Protein AF-A0A0R1ZKC4-F1 (afdb_monomer)

Foldseek 3Di:
DDDPPPDDPVNVVVVVVVVVVVVVVVLVVCQQFDFPVVLCVVQVDDPCQAQNDPDPVDTGHHPCRVCVVVCDPPAWPDDPDPPDTIGGSNVVVNVVCVVCVVDDD

Sequence (105 aa):
MLLNLELTDAQIHQIALAVKADMHESNAVNAKFTTLAELMRATG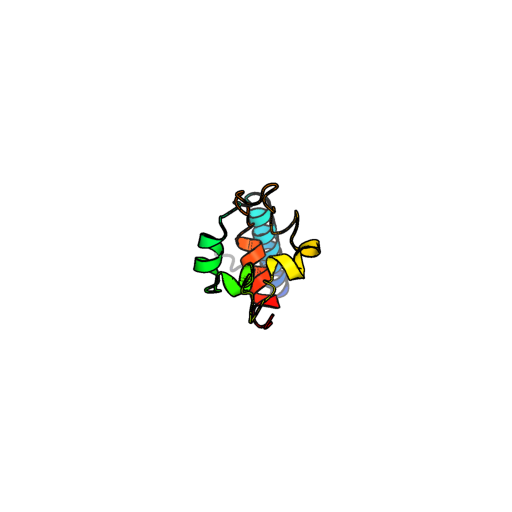KSREWFVGRADPWHPREGILNHYRNELEGTLVNYPSTPRGRYGINLSRMIDWVAEHGMEDY

Structure (mmCIF, N/CA/C/O backbone):
data_AF-A0A0R1ZKC4-F1
#
_entry.id   AF-A0A0R1ZKC4-F1
#
loop_
_atom_site.group_PDB
_atom_site.id
_atom_site.type_symbol
_atom_site.label_atom_id
_atom_site.label_alt_id
_atom_site.label_comp_id
_atom_site.label_asym_id
_atom_site.label_entity_id
_atom_site.label_seq_id
_atom_site.pdbx_PDB_ins_code
_atom_site.Cartn_x
_atom_site.Cartn_y
_atom_site.Cartn_z
_atom_site.occupancy
_atom_site.B_iso_or_equiv
_atom_site.auth_seq_id
_atom_site.auth_comp_id
_atom_site.auth_asym_id
_atom_site.auth_atom_id
_atom_site.pdbx_PDB_model_num
ATOM 1 N N . MET A 1 1 ? -21.438 -10.835 50.219 1.00 39.69 1 MET A N 1
ATOM 2 C CA . MET A 1 1 ? -22.415 -11.050 49.134 1.00 39.69 1 MET A CA 1
ATOM 3 C C . MET A 1 1 ? -21.675 -10.777 47.833 1.00 39.69 1 MET A C 1
ATOM 5 O O . MET A 1 1 ? -21.318 -9.632 47.599 1.00 39.69 1 MET A O 1
ATOM 9 N N . LEU A 1 2 ? -21.294 -11.816 47.088 1.00 44.50 2 LEU A N 1
ATOM 10 C CA . LEU A 1 2 ? -20.609 -11.664 45.800 1.00 44.50 2 LEU A CA 1
ATOM 11 C C . LEU A 1 2 ? -21.696 -11.541 44.727 1.00 44.50 2 LEU A C 1
ATOM 13 O O . LEU A 1 2 ? -22.479 -12.471 44.554 1.00 44.50 2 LEU A O 1
ATOM 17 N N . LEU A 1 3 ? -21.797 -10.378 44.077 1.00 46.12 3 LEU A N 1
ATOM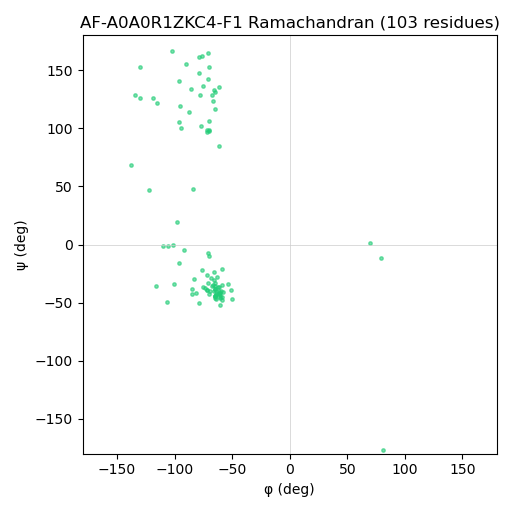 18 C CA . LEU A 1 3 ? -22.614 -10.237 42.875 1.00 46.12 3 LEU A CA 1
ATOM 19 C C . LEU A 1 3 ? -21.919 -11.008 41.749 1.00 46.12 3 LEU A C 1
ATOM 21 O O . LEU A 1 3 ? -20.912 -10.546 41.217 1.00 46.12 3 LEU A O 1
ATOM 25 N N . ASN A 1 4 ? -22.466 -12.164 41.382 1.00 53.72 4 ASN A N 1
ATOM 26 C CA . ASN A 1 4 ? -22.174 -12.768 40.089 1.00 53.72 4 ASN A CA 1
ATOM 27 C C . ASN A 1 4 ? -22.888 -11.923 39.028 1.00 53.72 4 ASN A C 1
ATOM 29 O O . ASN A 1 4 ? -24.098 -12.045 38.848 1.00 53.72 4 ASN A O 1
ATOM 33 N N . LEU A 1 5 ? -22.157 -11.016 38.375 1.00 59.72 5 LEU A N 1
ATOM 34 C CA . LEU A 1 5 ? -22.631 -10.395 37.142 1.00 59.72 5 LEU A CA 1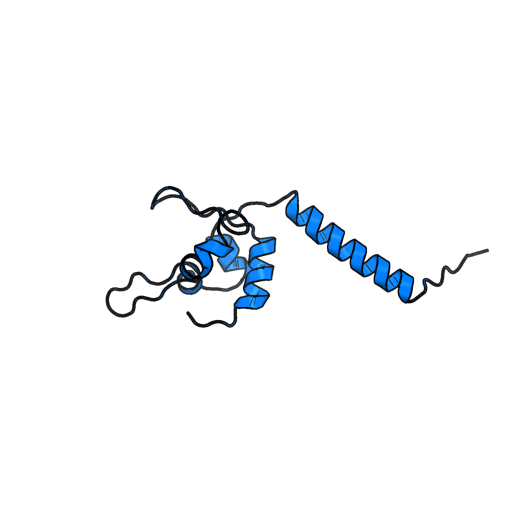
ATOM 35 C C . LEU A 1 5 ? -22.608 -11.459 36.042 1.00 59.72 5 LEU A C 1
ATOM 37 O O . LEU A 1 5 ? -21.564 -11.714 35.446 1.00 59.72 5 LEU A O 1
ATOM 41 N N . GLU A 1 6 ? -23.753 -12.074 35.770 1.00 70.19 6 GLU A N 1
ATOM 42 C CA . GLU A 1 6 ? -23.946 -12.788 34.511 1.00 70.19 6 GLU A CA 1
ATOM 43 C C . GLU A 1 6 ? -24.206 -11.747 33.420 1.00 70.19 6 GLU A C 1
ATOM 45 O O . GLU A 1 6 ? -25.276 -11.143 33.338 1.00 70.19 6 GLU A O 1
ATOM 50 N N . LEU A 1 7 ? -23.172 -11.472 32.624 1.00 74.00 7 LEU A N 1
ATOM 51 C CA . LEU A 1 7 ? -23.310 -10.676 31.412 1.00 74.00 7 LEU A CA 1
ATOM 52 C C . LEU A 1 7 ? -24.138 -11.473 30.408 1.00 74.00 7 LEU A C 1
ATOM 54 O O . LEU A 1 7 ? -23.837 -12.628 30.117 1.00 74.00 7 LEU A O 1
ATOM 58 N N . THR A 1 8 ? -25.174 -10.844 29.868 1.00 81.06 8 THR A N 1
ATOM 59 C CA . THR A 1 8 ? -25.982 -11.450 28.805 1.00 81.06 8 THR A CA 1
ATOM 60 C C . THR A 1 8 ? -25.181 -11.527 27.501 1.00 81.06 8 THR A C 1
ATOM 62 O O . THR A 1 8 ? -24.331 -10.672 27.242 1.00 81.06 8 THR A O 1
ATOM 65 N N . ASP A 1 9 ? -25.485 -12.494 26.632 1.00 76.81 9 ASP A N 1
ATOM 66 C CA . ASP A 1 9 ? -24.808 -12.649 25.331 1.00 76.81 9 ASP A CA 1
ATOM 67 C C . ASP A 1 9 ? -24.834 -11.364 24.485 1.00 76.81 9 ASP A C 1
ATOM 69 O O . ASP A 1 9 ? -23.865 -11.032 23.802 1.00 76.81 9 ASP A O 1
ATOM 73 N N . ALA A 1 10 ? -25.914 -10.582 24.580 1.00 76.12 10 ALA A N 1
ATOM 74 C CA . ALA A 1 10 ? -26.030 -9.291 23.908 1.00 76.12 10 ALA A CA 1
ATOM 75 C C . ALA A 1 10 ? -25.010 -8.259 24.427 1.00 76.12 10 ALA A C 1
ATOM 77 O O . ALA A 1 10 ? -24.444 -7.497 23.640 1.00 76.12 10 ALA A O 1
ATOM 78 N N . GLN A 1 11 ? -24.737 -8.246 25.736 1.00 79.12 11 GLN A N 1
ATOM 79 C CA . GLN A 1 11 ? -23.722 -7.376 26.338 1.00 79.12 11 GLN A CA 1
ATOM 80 C C . GLN A 1 11 ? -22.309 -7.836 25.975 1.00 79.12 11 GLN A C 1
ATOM 82 O O . GLN A 1 11 ? -21.464 -7.000 25.663 1.00 79.12 11 GLN A O 1
ATOM 87 N N . ILE A 1 12 ? -22.064 -9.150 25.939 1.00 78.31 12 ILE A N 1
ATOM 88 C CA . ILE A 1 12 ? -20.786 -9.715 25.478 1.00 78.31 12 ILE A CA 1
ATOM 89 C C . ILE A 1 12 ? -20.526 -9.313 24.019 1.00 78.31 12 ILE A C 1
ATOM 91 O O . ILE A 1 12 ? -19.426 -8.873 23.684 1.00 78.31 12 ILE A O 1
ATOM 95 N N . HIS A 1 13 ? -21.544 -9.387 23.160 1.00 73.19 13 HIS A N 1
ATOM 96 C CA . HIS A 1 13 ? -21.429 -8.994 21.757 1.00 73.19 13 HIS A CA 1
ATOM 97 C C . HIS A 1 13 ? -21.146 -7.493 21.585 1.00 73.19 13 HIS A C 1
ATOM 99 O O . HIS A 1 13 ? -20.261 -7.113 20.819 1.00 73.19 13 HIS A O 1
ATOM 105 N N . GLN A 1 14 ? -21.842 -6.635 22.335 1.00 73.50 14 GLN A N 1
ATOM 106 C CA . GLN A 1 14 ? -21.605 -5.186 22.338 1.00 73.50 14 GLN A CA 1
ATOM 107 C C . GLN A 1 14 ? -20.178 -4.838 22.790 1.00 73.50 14 GLN A C 1
ATOM 109 O O . GLN A 1 14 ? -19.523 -4.006 22.164 1.00 73.50 14 GLN A O 1
ATOM 114 N N . ILE A 1 15 ? -19.668 -5.512 23.827 1.00 74.50 15 ILE A N 1
ATOM 115 C CA . ILE A 1 15 ? -18.290 -5.331 24.305 1.00 74.50 15 ILE A CA 1
ATOM 116 C C . ILE A 1 15 ? -17.286 -5.772 23.235 1.00 74.50 15 ILE A C 1
ATOM 118 O O . ILE A 1 15 ? -16.329 -5.051 22.971 1.00 74.50 15 ILE A O 1
ATOM 122 N N . ALA A 1 16 ? -17.509 -6.909 22.572 1.00 69.44 16 ALA A N 1
ATOM 123 C CA . ALA A 1 16 ? -16.623 -7.383 21.509 1.00 69.44 16 ALA A CA 1
ATOM 124 C C . ALA A 1 16 ? -16.558 -6.405 20.321 1.00 69.44 16 ALA A C 1
ATOM 126 O O . ALA A 1 16 ? -15.478 -6.152 19.785 1.00 69.44 16 ALA A O 1
ATOM 127 N N . LEU A 1 17 ? -17.696 -5.818 19.936 1.00 70.69 17 LEU A N 1
ATOM 128 C CA . LEU A 1 17 ? -17.753 -4.790 18.895 1.00 70.69 17 LEU A CA 1
ATOM 129 C C . LEU A 1 17 ? -17.011 -3.514 19.311 1.00 70.69 17 LEU A C 1
ATOM 131 O O . LEU A 1 17 ? -16.238 -2.979 18.518 1.00 70.69 17 LEU A O 1
ATOM 135 N N . ALA A 1 18 ? -17.200 -3.060 20.553 1.00 66.00 18 ALA A N 1
ATOM 136 C CA . ALA A 1 18 ? -16.531 -1.874 21.082 1.00 66.00 18 ALA A CA 1
ATOM 137 C C . ALA A 1 18 ? -15.009 -2.064 21.181 1.00 66.00 18 ALA A C 1
ATOM 139 O O . ALA A 1 18 ? -14.260 -1.200 20.738 1.00 66.00 18 ALA A O 1
ATOM 140 N N . VAL A 1 19 ? -14.543 -3.218 21.672 1.00 66.88 19 VAL A N 1
ATOM 141 C CA . VAL A 1 19 ? -13.109 -3.551 21.730 1.00 66.88 19 VAL A CA 1
ATOM 142 C C . VAL A 1 19 ? -12.507 -3.595 20.327 1.00 66.88 19 VAL A C 1
ATOM 144 O O . VAL A 1 19 ? -11.418 -3.072 20.115 1.00 66.88 19 VAL A O 1
ATOM 147 N N . LYS A 1 20 ? -13.213 -4.168 19.344 1.00 59.31 20 LYS A N 1
ATOM 148 C CA . LYS A 1 20 ? -12.738 -4.197 17.956 1.00 59.31 20 LYS A CA 1
ATOM 149 C C . LYS A 1 20 ? -12.629 -2.785 17.368 1.00 59.31 20 LYS A C 1
ATOM 151 O O . LYS A 1 20 ? -11.633 -2.484 16.716 1.00 59.31 20 LYS A O 1
ATOM 156 N N . ALA A 1 21 ? -13.613 -1.920 17.619 1.00 57.84 21 ALA A N 1
ATOM 157 C CA . ALA A 1 21 ? -13.602 -0.528 17.167 1.00 57.84 21 ALA A CA 1
ATOM 158 C C . ALA A 1 21 ? -12.474 0.293 17.818 1.00 57.84 21 ALA A C 1
ATOM 160 O O . ALA A 1 21 ? -11.727 0.959 17.108 1.00 57.84 21 ALA A O 1
ATOM 161 N N . ASP A 1 22 ? -12.289 0.171 19.133 1.00 55.56 22 ASP A N 1
ATOM 162 C CA . ASP A 1 22 ? -11.237 0.868 19.885 1.00 55.56 22 ASP A CA 1
ATOM 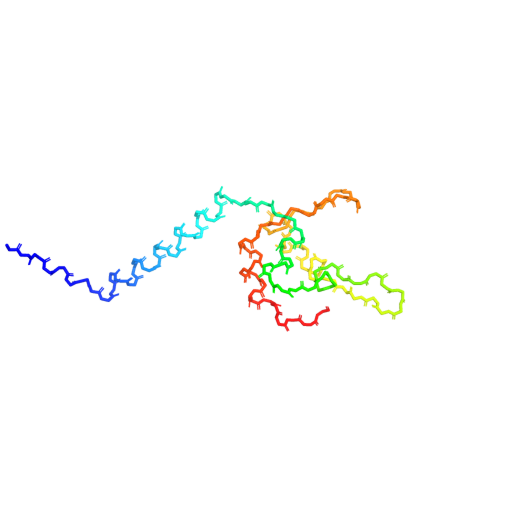163 C C . ASP A 1 22 ? -9.830 0.406 19.464 1.00 55.56 22 ASP A C 1
ATOM 165 O O . ASP A 1 22 ? -8.904 1.206 19.325 1.00 55.56 22 ASP A O 1
ATOM 169 N N . MET A 1 23 ? -9.681 -0.882 19.136 1.00 56.72 23 MET A N 1
ATOM 170 C CA . MET A 1 23 ? -8.444 -1.433 18.579 1.00 56.72 23 MET A CA 1
ATOM 171 C C . MET A 1 23 ? -8.166 -0.900 17.161 1.00 56.72 23 MET A C 1
ATOM 173 O O . MET A 1 23 ? -7.014 -0.617 16.822 1.00 56.72 23 MET A O 1
ATOM 177 N N . HIS A 1 24 ? -9.206 -0.688 16.344 1.00 49.91 24 HIS A N 1
ATOM 178 C CA . HIS A 1 24 ? -9.082 -0.023 15.041 1.00 49.91 24 HIS A CA 1
ATOM 179 C C . HIS A 1 24 ? -8.744 1.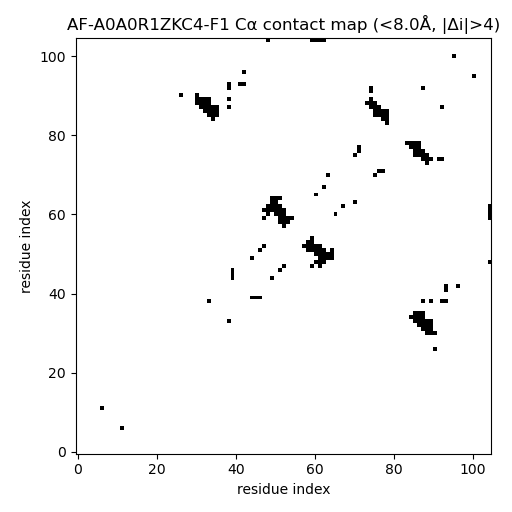475 15.171 1.00 49.91 24 HIS A C 1
ATOM 181 O O . HIS A 1 24 ? -7.909 1.968 14.407 1.00 49.91 24 HIS A O 1
ATOM 187 N N . GLU A 1 25 ? -9.339 2.196 16.127 1.00 49.69 25 GLU A N 1
ATOM 188 C CA . GLU A 1 25 ? -9.055 3.618 16.377 1.00 49.69 25 GLU A CA 1
ATOM 189 C C . GLU A 1 25 ? -7.657 3.831 16.972 1.00 49.69 25 GLU A C 1
ATOM 191 O O . GLU A 1 25 ? -6.904 4.679 16.488 1.00 49.69 25 GLU A O 1
ATOM 196 N N . SER A 1 26 ? -7.240 2.999 17.928 1.00 47.69 26 SER A N 1
ATOM 197 C CA . SER A 1 26 ? -5.887 3.033 18.496 1.00 47.69 26 SER A CA 1
ATOM 198 C C . SER A 1 26 ? -4.807 2.743 17.442 1.00 47.69 26 SER A C 1
ATOM 200 O O . SER A 1 26 ? -3.757 3.392 17.430 1.00 47.69 26 SER A O 1
ATOM 202 N N . ASN A 1 27 ? -5.079 1.845 16.487 1.00 49.84 27 ASN A N 1
ATOM 203 C CA . ASN A 1 27 ? -4.194 1.610 15.339 1.00 49.84 27 ASN A CA 1
ATOM 204 C C . ASN A 1 27 ? -4.201 2.766 14.322 1.00 49.84 27 ASN A C 1
ATOM 206 O O . ASN A 1 27 ? -3.214 2.960 13.607 1.00 49.84 27 ASN A O 1
ATOM 210 N N . ALA A 1 28 ? -5.280 3.550 14.242 1.00 45.97 28 ALA A N 1
ATOM 211 C CA . ALA A 1 28 ? -5.355 4.718 13.368 1.00 45.97 28 ALA A CA 1
ATOM 212 C C . ALA A 1 28 ? -4.559 5.916 13.918 1.00 45.97 28 ALA A C 1
ATOM 214 O O . ALA A 1 28 ? -3.927 6.632 13.141 1.00 45.97 28 ALA A O 1
ATOM 215 N N . VAL A 1 29 ? -4.543 6.109 15.243 1.00 47.41 29 VAL A N 1
ATOM 216 C CA . VAL A 1 29 ? -3.861 7.241 15.903 1.00 47.41 29 VAL A CA 1
ATOM 217 C C . VAL A 1 29 ? -2.337 7.058 15.963 1.00 47.41 29 VAL A C 1
ATOM 219 O O . VAL A 1 29 ? -1.602 8.041 16.016 1.00 47.41 29 VAL A O 1
ATOM 222 N N . ASN A 1 30 ? -1.834 5.822 15.873 1.00 47.72 30 ASN A N 1
ATOM 223 C CA . ASN A 1 30 ? -0.401 5.523 15.921 1.00 47.72 30 ASN A CA 1
ATOM 224 C C . ASN A 1 30 ? 0.075 4.782 14.663 1.00 47.72 30 ASN A C 1
ATOM 226 O O . ASN A 1 30 ? 0.773 3.769 14.749 1.00 47.72 30 ASN A O 1
ATOM 230 N N . ALA A 1 31 ? -0.329 5.271 13.484 1.00 54.81 31 ALA A N 1
ATOM 231 C CA . ALA A 1 31 ? 0.119 4.751 12.195 1.00 54.81 31 ALA A CA 1
ATOM 232 C C . ALA A 1 31 ? 1.644 4.908 12.060 1.00 54.81 31 ALA A C 1
ATOM 234 O O . ALA A 1 31 ? 2.160 5.878 11.502 1.00 54.81 31 ALA A O 1
ATOM 235 N N . LYS A 1 32 ? 2.392 3.943 12.599 1.00 63.88 32 LYS A N 1
ATOM 236 C CA . LYS A 1 32 ? 3.837 3.865 12.440 1.00 63.88 32 LYS A CA 1
ATOM 237 C C . LYS A 1 32 ? 4.096 3.497 10.988 1.00 63.88 32 LYS A C 1
ATOM 239 O O . LYS A 1 32 ? 3.986 2.335 10.602 1.00 63.88 32 LYS A O 1
ATOM 244 N N . PHE A 1 33 ? 4.399 4.505 10.177 1.00 74.50 33 PHE A N 1
ATOM 245 C CA . PHE A 1 33 ? 4.814 4.281 8.804 1.00 74.50 33 PHE A CA 1
ATOM 246 C C . PHE A 1 33 ? 6.152 3.532 8.804 1.00 74.50 33 PHE A C 1
ATOM 248 O O . PHE A 1 33 ? 7.168 4.000 9.314 1.00 74.50 33 PHE A O 1
ATOM 255 N N . THR A 1 34 ? 6.099 2.324 8.265 1.00 83.00 34 THR A N 1
ATOM 256 C CA . THR A 1 34 ? 7.152 1.314 8.216 1.00 83.00 34 THR A CA 1
ATOM 257 C C . THR A 1 34 ? 7.800 1.274 6.842 1.00 83.00 34 THR A C 1
ATOM 259 O O . THR A 1 34 ? 7.267 1.791 5.859 1.00 83.00 34 THR A O 1
ATOM 262 N N . THR A 1 35 ? 8.942 0.600 6.755 1.00 87.62 35 THR A N 1
ATOM 263 C CA . THR A 1 35 ? 9.581 0.276 5.481 1.00 87.62 35 THR A CA 1
ATOM 264 C C . THR A 1 35 ? 8.932 -0.929 4.787 1.00 87.62 35 THR A C 1
ATOM 266 O O . THR A 1 35 ? 8.304 -1.779 5.421 1.00 87.62 35 THR A O 1
ATOM 269 N N . LEU A 1 36 ? 9.166 -1.062 3.475 1.00 87.50 36 LEU A N 1
ATOM 270 C CA . LEU A 1 36 ? 8.785 -2.254 2.701 1.00 87.50 36 LEU A CA 1
ATOM 271 C C . LEU A 1 36 ? 9.425 -3.542 3.244 1.00 87.50 36 LEU A C 1
ATOM 273 O O . LEU A 1 36 ? 8.804 -4.598 3.225 1.00 87.50 36 LEU A O 1
ATOM 277 N N . ALA A 1 37 ? 10.656 -3.461 3.755 1.00 87.75 37 ALA A N 1
ATOM 278 C CA . ALA A 1 37 ? 11.362 -4.624 4.287 1.00 87.75 37 ALA A CA 1
ATOM 279 C C . ALA A 1 37 ? 10.672 -5.207 5.531 1.00 87.75 37 ALA A C 1
ATOM 281 O O . ALA A 1 37 ? 10.629 -6.421 5.700 1.00 87.75 37 ALA A O 1
ATOM 282 N N . GLU A 1 38 ? 10.132 -4.358 6.399 1.00 87.69 38 GLU A N 1
ATOM 283 C CA . GLU A 1 38 ? 9.379 -4.784 7.582 1.00 87.69 38 GLU A CA 1
ATOM 284 C C . GLU A 1 38 ? 8.013 -5.365 7.201 1.00 87.69 38 GLU A C 1
ATOM 286 O O . GLU A 1 38 ? 7.636 -6.403 7.740 1.00 87.69 38 GLU A O 1
ATOM 291 N N . LEU A 1 39 ? 7.325 -4.783 6.208 1.00 88.12 39 LEU A N 1
ATOM 292 C CA . LEU A 1 39 ? 6.090 -5.362 5.668 1.00 88.12 39 LEU A CA 1
ATOM 293 C C . LEU A 1 39 ? 6.324 -6.773 5.111 1.00 88.12 39 LEU A C 1
ATOM 295 O O . LEU A 1 39 ? 5.560 -7.689 5.405 1.00 88.12 39 LEU A O 1
ATOM 299 N N . MET A 1 40 ? 7.398 -6.967 4.342 1.00 90.62 40 MET A N 1
ATOM 300 C CA . MET A 1 40 ? 7.772 -8.281 3.810 1.00 90.62 40 MET A CA 1
ATOM 301 C C . MET A 1 40 ? 8.033 -9.298 4.927 1.00 90.62 40 MET A C 1
ATOM 303 O O . MET A 1 40 ? 7.614 -10.446 4.822 1.00 90.62 40 MET A O 1
ATOM 307 N N . ARG A 1 41 ? 8.683 -8.883 6.025 1.00 88.50 41 ARG A N 1
ATOM 308 C CA . ARG A 1 41 ? 8.889 -9.757 7.193 1.00 88.50 41 ARG A CA 1
ATOM 309 C C . ARG A 1 41 ? 7.576 -10.113 7.887 1.00 88.50 41 ARG A C 1
ATOM 311 O O . ARG A 1 41 ? 7.429 -11.249 8.313 1.00 88.50 41 ARG A O 1
ATOM 318 N N . ALA A 1 42 ? 6.653 -9.160 8.005 1.00 87.25 42 ALA A N 1
ATOM 319 C CA . ALA A 1 42 ? 5.378 -9.367 8.687 1.00 87.25 42 ALA A CA 1
ATOM 320 C C . ALA A 1 42 ? 4.399 -10.233 7.878 1.00 87.25 42 ALA A C 1
ATOM 322 O O . ALA A 1 42 ? 3.675 -11.039 8.447 1.00 87.25 42 ALA A O 1
ATOM 323 N N . THR A 1 43 ? 4.384 -10.073 6.554 1.00 87.44 43 THR A N 1
ATOM 324 C CA . THR A 1 43 ? 3.427 -10.747 5.656 1.00 87.44 43 THR A CA 1
ATOM 325 C C . THR A 1 43 ? 3.979 -12.021 5.018 1.00 87.44 43 THR A C 1
ATOM 327 O O . THR A 1 43 ? 3.226 -12.794 4.435 1.00 87.44 43 THR A O 1
ATOM 330 N N . GLY A 1 44 ? 5.299 -12.228 5.058 1.00 89.06 44 GLY A N 1
ATOM 331 C CA . GLY A 1 44 ? 5.976 -13.323 4.357 1.00 89.06 44 GLY A CA 1
ATOM 332 C C . GLY A 1 44 ? 5.986 -13.184 2.828 1.00 89.06 44 GLY A C 1
ATOM 333 O O . GLY A 1 44 ? 6.508 -14.060 2.139 1.00 89.06 44 GLY A O 1
ATOM 334 N N . LYS A 1 45 ? 5.428 -12.100 2.275 1.00 89.19 45 LYS A N 1
ATOM 335 C CA . LYS A 1 45 ? 5.374 -11.853 0.831 1.00 89.19 45 LYS A CA 1
ATOM 336 C C . LYS A 1 45 ? 6.710 -11.326 0.307 1.00 89.19 45 LYS A C 1
ATOM 338 O O . LYS A 1 45 ? 7.453 -10.618 0.993 1.00 89.19 45 LYS A O 1
ATOM 343 N N . SER A 1 46 ? 7.024 -11.681 -0.938 1.00 90.44 46 SER A N 1
ATOM 344 C CA . SER A 1 46 ? 8.273 -11.286 -1.587 1.00 90.44 46 SER A CA 1
ATOM 345 C C . SER A 1 46 ? 8.238 -9.823 -2.037 1.00 90.44 46 SER A C 1
ATOM 347 O O . SER A 1 46 ? 7.180 -9.218 -2.205 1.00 90.44 46 SER A O 1
ATOM 349 N N . ARG A 1 47 ? 9.421 -9.252 -2.295 1.00 89.00 47 ARG A N 1
ATOM 350 C CA . ARG A 1 47 ? 9.527 -7.918 -2.900 1.00 89.00 47 ARG A CA 1
ATOM 351 C C . ARG A 1 47 ? 8.808 -7.868 -4.249 1.00 89.00 47 ARG A C 1
ATOM 353 O O . ARG A 1 47 ? 8.135 -6.887 -4.528 1.00 89.00 47 ARG A O 1
ATOM 360 N N . GLU A 1 48 ? 8.947 -8.919 -5.051 1.00 89.19 48 GLU A N 1
ATOM 361 C CA . GLU A 1 48 ? 8.338 -9.019 -6.381 1.00 89.19 48 GLU A CA 1
ATOM 362 C C . GLU A 1 48 ? 6.813 -8.970 -6.317 1.00 89.19 48 GLU A C 1
ATOM 364 O O . GLU A 1 48 ? 6.203 -8.333 -7.161 1.00 89.19 48 GLU A O 1
ATOM 369 N N . TRP A 1 49 ? 6.204 -9.560 -5.286 1.00 89.38 49 TRP A N 1
ATOM 370 C CA . TRP A 1 49 ? 4.757 -9.480 -5.087 1.00 89.38 49 TRP A CA 1
ATOM 371 C C . TRP A 1 49 ? 4.303 -8.033 -4.825 1.00 89.38 49 TRP A C 1
ATOM 373 O O . TRP A 1 49 ? 3.316 -7.570 -5.385 1.00 89.38 49 TRP A O 1
ATOM 383 N N . PHE A 1 50 ? 5.063 -7.262 -4.039 1.00 89.75 50 PHE A N 1
ATOM 384 C CA . PHE A 1 50 ? 4.707 -5.872 -3.733 1.00 89.75 50 PHE A CA 1
ATOM 385 C C . PHE A 1 50 ? 5.033 -4.878 -4.848 1.00 89.75 50 PHE A C 1
ATOM 387 O O . PHE A 1 50 ? 4.191 -4.055 -5.188 1.00 89.75 50 PHE A O 1
ATOM 394 N N . VAL A 1 51 ? 6.256 -4.890 -5.384 1.00 88.62 51 VAL A N 1
ATOM 395 C CA . VAL A 1 51 ? 6.733 -3.855 -6.329 1.00 88.62 51 VAL A CA 1
ATOM 396 C C . VAL A 1 51 ? 6.911 -4.358 -7.757 1.00 88.62 51 VAL A C 1
ATOM 398 O O . VAL A 1 51 ? 7.279 -3.576 -8.630 1.00 88.62 51 VAL A O 1
ATOM 401 N N . GLY A 1 52 ? 6.662 -5.641 -8.002 1.00 87.94 52 GLY A N 1
ATOM 402 C CA . GLY A 1 52 ? 6.801 -6.241 -9.316 1.00 87.94 52 GLY A CA 1
ATOM 403 C C . GLY A 1 52 ? 8.241 -6.598 -9.670 1.00 87.94 52 GLY A C 1
ATOM 404 O O . GLY A 1 52 ? 9.184 -6.426 -8.886 1.00 87.94 52 GLY A O 1
ATOM 405 N N . ARG A 1 53 ? 8.408 -7.089 -10.898 1.00 87.00 53 ARG A N 1
ATOM 406 C CA . ARG A 1 53 ? 9.701 -7.289 -11.555 1.00 87.00 53 ARG A CA 1
ATOM 407 C C . ARG A 1 53 ? 9.795 -6.375 -12.763 1.00 87.00 53 ARG A C 1
ATOM 409 O O . ARG A 1 53 ? 9.014 -6.503 -13.700 1.00 87.00 53 ARG A O 1
ATOM 416 N N . ALA A 1 54 ? 10.815 -5.524 -12.771 1.00 76.69 54 ALA A N 1
ATOM 417 C CA . ALA A 1 54 ? 11.236 -4.784 -13.956 1.00 76.69 54 ALA A CA 1
ATOM 418 C C . ALA A 1 54 ? 12.179 -5.644 -14.823 1.00 76.69 54 ALA A C 1
ATOM 420 O O . ALA A 1 54 ? 13.271 -5.210 -15.183 1.00 76.69 54 ALA A O 1
ATOM 421 N N . ASP A 1 55 ? 11.796 -6.898 -15.076 1.00 77.31 55 ASP A N 1
ATOM 422 C CA . ASP A 1 55 ? 12.545 -7.798 -15.953 1.00 77.31 55 ASP A CA 1
ATOM 423 C C . ASP A 1 55 ? 12.115 -7.572 -17.418 1.00 77.31 55 ASP A C 1
ATOM 425 O O . ASP A 1 55 ? 10.911 -7.505 -17.675 1.00 77.31 55 ASP A O 1
ATOM 429 N N . PRO A 1 56 ? 13.047 -7.457 -18.385 1.00 75.06 56 PRO A N 1
ATOM 430 C CA . PRO A 1 56 ? 12.703 -7.222 -19.790 1.00 75.06 56 PRO A CA 1
ATOM 431 C C . PRO A 1 56 ? 11.945 -8.372 -20.464 1.00 75.06 56 PRO A C 1
ATOM 433 O O . PRO A 1 56 ? 11.282 -8.149 -21.473 1.00 75.06 56 PRO A O 1
ATOM 436 N N . TRP A 1 57 ? 12.072 -9.596 -19.949 1.00 80.00 57 TRP A N 1
ATOM 437 C CA . TRP A 1 57 ? 11.537 -10.807 -20.571 1.00 80.00 57 TRP A CA 1
ATOM 438 C C . TRP A 1 57 ? 10.230 -11.252 -19.917 1.00 80.00 57 TRP A C 1
ATOM 440 O O . TRP A 1 57 ? 9.343 -11.758 -20.599 1.00 80.00 57 TRP A O 1
ATOM 450 N N . HIS A 1 58 ? 10.096 -11.034 -18.609 1.00 78.25 58 HIS A N 1
ATOM 451 C CA . HIS A 1 58 ? 8.915 -11.387 -17.824 1.00 78.25 58 HIS A CA 1
ATOM 452 C C . HIS A 1 58 ? 8.560 -10.266 -16.835 1.00 78.25 58 HIS A C 1
ATOM 454 O O . HIS A 1 58 ? 8.700 -10.450 -15.613 1.00 78.25 58 HIS A O 1
ATOM 460 N N . PRO A 1 59 ? 8.113 -9.098 -17.337 1.00 81.44 59 PRO A N 1
ATOM 461 C CA . PRO A 1 59 ? 7.653 -8.025 -16.475 1.00 81.44 59 PRO A CA 1
ATOM 462 C C . PRO A 1 59 ? 6.452 -8.512 -15.662 1.00 81.44 59 PRO A C 1
ATOM 464 O O . PRO A 1 59 ? 5.553 -9.170 -16.185 1.00 81.44 59 PRO A O 1
ATOM 467 N N . ARG A 1 60 ? 6.456 -8.201 -14.368 1.00 83.81 60 ARG A N 1
ATOM 468 C CA . ARG A 1 60 ? 5.359 -8.518 -13.449 1.00 83.81 60 ARG A CA 1
ATOM 469 C C . ARG A 1 60 ? 5.005 -7.252 -12.698 1.00 83.81 60 ARG A C 1
ATOM 471 O O . ARG A 1 60 ? 5.902 -6.626 -12.134 1.00 83.81 60 ARG A O 1
ATOM 478 N N . GLU A 1 61 ? 3.740 -6.861 -12.723 1.00 86.25 61 GLU A N 1
ATOM 479 C CA . GLU A 1 61 ? 3.270 -5.729 -11.934 1.00 86.25 61 GLU A CA 1
ATOM 480 C C . GLU A 1 61 ? 3.151 -6.152 -10.466 1.00 86.25 61 GLU A C 1
ATOM 482 O O . GLU A 1 61 ? 2.707 -7.252 -10.169 1.00 86.25 61 GLU A O 1
ATOM 487 N N . GLY 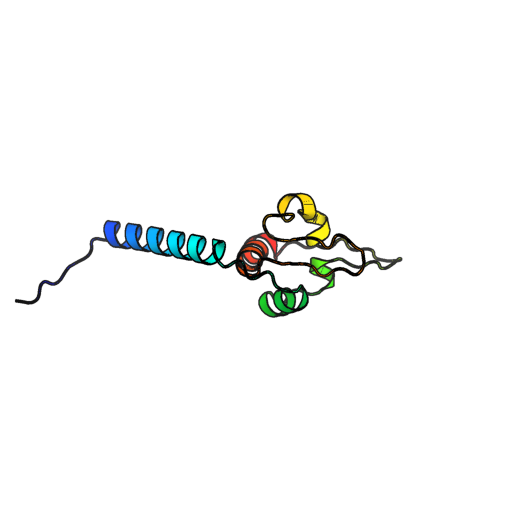A 1 62 ? 3.598 -5.302 -9.543 1.00 89.06 62 GLY A N 1
ATOM 488 C CA . GLY A 1 62 ? 3.407 -5.549 -8.115 1.00 89.06 62 GLY A CA 1
ATOM 489 C C . GLY A 1 62 ? 2.107 -4.945 -7.609 1.00 89.06 62 GLY A C 1
ATOM 490 O O . GLY A 1 62 ? 1.661 -3.919 -8.127 1.00 89.06 62 GLY A O 1
ATOM 491 N N . ILE A 1 63 ? 1.569 -5.504 -6.524 1.00 89.88 63 ILE A N 1
ATOM 492 C CA . ILE A 1 63 ? 0.340 -5.031 -5.866 1.00 89.88 63 ILE A CA 1
ATOM 493 C C . ILE A 1 63 ? 0.370 -3.529 -5.566 1.00 89.88 63 ILE A C 1
ATOM 495 O O . ILE A 1 63 ? -0.639 -2.851 -5.729 1.00 89.88 63 ILE A O 1
ATOM 499 N N . LEU A 1 64 ? 1.519 -2.985 -5.148 1.00 89.38 64 LEU A N 1
ATOM 500 C CA . LEU A 1 64 ? 1.623 -1.563 -4.817 1.00 89.38 64 LEU A CA 1
ATOM 501 C C . LEU A 1 64 ? 1.397 -0.679 -6.045 1.00 89.38 64 LEU A C 1
ATOM 503 O O . LEU A 1 64 ? 0.861 0.416 -5.928 1.00 89.38 64 LEU A O 1
ATOM 507 N N . ASN A 1 65 ? 1.796 -1.133 -7.232 1.00 87.62 65 ASN A N 1
ATOM 508 C CA . ASN A 1 65 ? 1.504 -0.380 -8.444 1.00 87.62 65 ASN A CA 1
ATOM 509 C C . ASN A 1 65 ? 0.075 -0.643 -8.930 1.00 87.62 65 ASN A C 1
ATOM 511 O O . ASN A 1 65 ? -0.624 0.309 -9.268 1.00 87.62 65 ASN A O 1
ATOM 515 N N . HIS A 1 66 ? -0.365 -1.903 -8.881 1.00 88.56 66 HIS A N 1
ATOM 516 C CA . HIS A 1 66 ? -1.692 -2.320 -9.330 1.00 88.56 66 HIS A CA 1
ATOM 517 C C . HIS A 1 66 ? -2.819 -1.600 -8.570 1.00 88.56 66 HIS A C 1
ATOM 519 O O . HIS A 1 66 ? -3.714 -1.011 -9.171 1.00 88.56 66 HIS A O 1
ATOM 525 N N . TYR A 1 67 ? -2.720 -1.556 -7.238 1.00 88.62 67 TYR A N 1
ATOM 526 C CA . TYR A 1 67 ? -3.710 -0.954 -6.339 1.00 88.62 67 TYR A CA 1
ATOM 527 C C . TYR A 1 67 ? -3.349 0.467 -5.899 1.00 88.62 67 TYR A C 1
ATOM 529 O O . TYR A 1 67 ? -3.858 0.966 -4.895 1.00 88.62 67 TYR A O 1
ATOM 537 N N . ARG A 1 68 ? -2.464 1.159 -6.624 1.00 89.06 68 ARG A N 1
ATOM 538 C CA . ARG A 1 68 ? -1.929 2.456 -6.188 1.00 89.06 68 ARG A CA 1
ATOM 539 C C . ARG A 1 68 ? -3.010 3.448 -5.761 1.00 89.06 68 ARG A C 1
ATOM 541 O O . ARG A 1 68 ? -2.886 4.040 -4.696 1.00 89.06 68 ARG A O 1
ATOM 548 N N . ASN A 1 69 ? -4.067 3.586 -6.559 1.00 87.62 69 ASN A N 1
ATOM 549 C CA . ASN A 1 69 ? -5.153 4.536 -6.304 1.00 87.62 69 ASN A CA 1
ATOM 550 C C . ASN A 1 69 ? -5.931 4.240 -5.011 1.00 87.62 69 ASN A C 1
ATOM 552 O O . ASN A 1 69 ? -6.491 5.155 -4.420 1.00 87.62 69 ASN A O 1
ATOM 556 N N . GLU A 1 70 ? -5.976 2.979 -4.584 1.00 86.25 70 GLU A N 1
ATOM 557 C CA . GLU A 1 70 ? -6.635 2.557 -3.345 1.00 86.25 70 GLU A CA 1
ATOM 558 C C . GLU A 1 70 ? -5.708 2.709 -2.134 1.00 86.25 70 GLU A C 1
ATOM 560 O O . GLU A 1 70 ? -6.135 3.117 -1.051 1.00 86.25 70 GLU A O 1
ATOM 565 N N . LEU A 1 71 ? -4.424 2.396 -2.332 1.00 88.19 71 LEU A N 1
ATOM 566 C CA . LEU A 1 71 ? -3.427 2.362 -1.268 1.00 88.19 71 LEU A CA 1
ATOM 567 C C . LEU A 1 71 ? -2.842 3.746 -0.943 1.00 88.19 71 LEU A C 1
ATOM 569 O O . LEU A 1 71 ? -2.387 3.964 0.182 1.00 88.19 71 LEU A O 1
ATOM 573 N N . GLU A 1 72 ? -2.777 4.661 -1.913 1.00 86.19 72 GLU A N 1
ATOM 574 C CA . GLU A 1 72 ? -2.093 5.951 -1.776 1.00 86.19 72 GLU A CA 1
ATOM 575 C C . GLU A 1 72 ? -2.783 6.875 -0.759 1.00 86.19 72 GLU A C 1
ATOM 577 O O . GLU A 1 72 ? -3.967 7.183 -0.856 1.00 86.19 72 GLU A O 1
ATOM 582 N N . GLY A 1 73 ? -2.025 7.324 0.246 1.00 75.75 73 GLY A N 1
ATOM 583 C CA . GLY A 1 73 ? -2.498 8.240 1.293 1.00 75.75 73 GLY A CA 1
ATOM 584 C C . GLY A 1 73 ? -3.314 7.584 2.416 1.00 75.75 73 GLY A C 1
ATOM 585 O O . GLY A 1 73 ? -3.516 8.200 3.462 1.00 75.75 73 GLY A O 1
ATOM 586 N N . THR A 1 74 ? -3.733 6.329 2.249 1.00 80.81 74 THR A N 1
ATOM 587 C CA . THR A 1 74 ? -4.488 5.536 3.240 1.00 80.81 74 THR A CA 1
ATOM 588 C C . THR A 1 74 ? -3.629 4.449 3.885 1.00 80.81 74 THR A C 1
ATOM 590 O O . THR A 1 74 ? -3.595 4.322 5.114 1.00 80.81 74 THR A O 1
ATOM 593 N N . LEU A 1 75 ? -2.928 3.671 3.059 1.00 85.31 75 LEU A N 1
ATOM 594 C CA . LEU A 1 75 ? -2.114 2.513 3.442 1.00 85.31 75 LEU A CA 1
ATOM 595 C C . LEU A 1 75 ? -0.633 2.733 3.136 1.00 85.31 75 LEU A C 1
ATOM 597 O O . LEU A 1 75 ? 0.237 2.294 3.892 1.00 85.31 75 LEU A O 1
ATOM 601 N N . VAL A 1 76 ? -0.340 3.431 2.041 1.00 87.56 76 VAL A N 1
ATOM 602 C CA . VAL A 1 76 ? 1.006 3.623 1.513 1.00 87.56 76 VAL A CA 1
ATOM 603 C C . VAL A 1 76 ? 1.217 5.085 1.142 1.00 87.56 76 VAL A C 1
ATOM 605 O O . VAL A 1 76 ? 0.469 5.683 0.376 1.00 87.56 76 VAL A O 1
ATOM 608 N N . ASN A 1 77 ? 2.304 5.646 1.648 1.00 86.88 77 ASN A N 1
ATOM 609 C CA . ASN A 1 77 ? 2.872 6.903 1.199 1.00 86.88 77 ASN A CA 1
ATOM 610 C C . ASN A 1 77 ? 3.989 6.581 0.209 1.00 86.88 77 ASN A C 1
ATOM 612 O O . ASN A 1 77 ? 5.067 6.104 0.593 1.00 86.88 77 ASN A O 1
ATOM 616 N N . TYR A 1 78 ? 3.710 6.811 -1.073 1.00 85.25 78 TYR A N 1
ATOM 617 C CA . TYR A 1 78 ? 4.667 6.569 -2.143 1.00 85.25 78 TYR A CA 1
ATOM 618 C C . TYR A 1 78 ? 5.798 7.598 -2.094 1.00 85.25 78 TYR A C 1
ATOM 620 O O . TYR A 1 78 ? 5.572 8.775 -1.798 1.00 85.25 78 TYR A O 1
ATOM 628 N N . PRO A 1 79 ? 7.038 7.183 -2.387 1.00 83.00 79 PRO A N 1
ATOM 629 C CA . PRO A 1 79 ? 8.138 8.121 -2.448 1.00 83.00 79 PRO A CA 1
ATOM 630 C C . PRO A 1 79 ? 7.951 9.100 -3.612 1.00 83.00 79 PRO A C 1
ATOM 632 O O . PRO A 1 79 ? 7.714 8.698 -4.747 1.00 83.00 79 PRO A O 1
ATOM 635 N N . SER A 1 80 ? 8.149 10.391 -3.344 1.00 79.06 80 SER A N 1
ATOM 636 C CA . SER A 1 80 ? 8.113 11.451 -4.365 1.00 79.06 80 SER A CA 1
ATOM 637 C C . SER A 1 80 ? 9.298 11.409 -5.337 1.00 79.06 80 SER A C 1
ATOM 639 O O . SER A 1 80 ? 9.311 12.117 -6.340 1.00 79.06 80 SER A O 1
ATOM 641 N N . THR A 1 81 ? 10.312 10.588 -5.047 1.00 78.31 81 THR A N 1
ATOM 642 C CA . THR A 1 81 ? 11.492 10.401 -5.895 1.00 78.31 81 THR A CA 1
ATOM 643 C C . THR A 1 81 ? 11.761 8.914 -6.128 1.00 78.31 81 THR A C 1
ATOM 645 O O . THR A 1 81 ? 11.478 8.102 -5.245 1.00 78.31 81 THR A O 1
ATOM 648 N N . PRO A 1 82 ? 12.402 8.528 -7.248 1.00 71.50 82 PRO A N 1
ATOM 649 C CA . PRO A 1 82 ? 12.715 7.123 -7.540 1.00 71.50 82 PRO A CA 1
ATOM 650 C C . PRO A 1 82 ? 13.586 6.421 -6.484 1.00 71.50 82 PRO A C 1
ATOM 652 O O . PRO A 1 82 ? 13.614 5.196 -6.415 1.00 71.50 82 PRO A O 1
ATOM 655 N N . ARG A 1 83 ? 14.325 7.189 -5.669 1.00 72.69 83 ARG A N 1
ATOM 656 C CA . ARG A 1 83 ? 15.179 6.682 -4.579 1.00 72.69 83 ARG A CA 1
ATOM 657 C C . ARG A 1 83 ? 14.551 6.830 -3.190 1.00 72.69 83 ARG A C 1
ATOM 659 O O . ARG A 1 83 ? 15.192 6.480 -2.200 1.00 72.69 83 ARG A O 1
ATOM 666 N N . GLY A 1 84 ? 13.346 7.385 -3.094 1.00 74.94 84 GLY A N 1
ATOM 667 C CA . GLY A 1 84 ? 12.675 7.575 -1.815 1.00 74.94 84 GLY A CA 1
ATOM 668 C C . GLY A 1 84 ? 12.210 6.251 -1.205 1.00 74.94 84 GLY A C 1
ATOM 669 O O . GLY A 1 84 ? 12.159 5.209 -1.859 1.00 74.94 84 GLY A O 1
ATOM 670 N N . ARG A 1 85 ? 11.869 6.293 0.084 1.00 80.12 85 ARG A N 1
ATOM 671 C CA . ARG A 1 85 ? 11.361 5.132 0.823 1.00 80.12 85 ARG A CA 1
ATOM 672 C C . ARG A 1 85 ? 9.836 5.157 0.844 1.00 80.12 85 ARG A C 1
ATOM 674 O O . ARG A 1 85 ? 9.252 6.216 1.035 1.00 80.12 85 ARG A O 1
ATOM 681 N N . TYR A 1 86 ? 9.223 3.986 0.703 1.00 82.38 86 TYR A N 1
ATOM 682 C CA . TYR A 1 86 ? 7.805 3.798 0.999 1.00 82.38 86 TYR A CA 1
ATOM 683 C C . TYR A 1 86 ? 7.573 4.016 2.493 1.00 82.38 86 TYR A C 1
ATOM 685 O O . TYR A 1 86 ? 8.293 3.430 3.307 1.00 82.38 86 TYR A O 1
ATOM 693 N N . GLY A 1 87 ? 6.580 4.829 2.838 1.00 86.44 87 GLY A N 1
ATOM 694 C CA . GLY A 1 87 ? 5.995 4.823 4.173 1.00 86.44 87 GLY A CA 1
ATOM 695 C C . GLY A 1 87 ? 4.767 3.928 4.154 1.00 86.44 87 GLY A C 1
ATOM 696 O O . GLY A 1 87 ? 3.832 4.218 3.423 1.00 86.44 87 GLY A O 1
ATOM 697 N N . ILE A 1 88 ? 4.739 2.857 4.939 1.00 88.81 88 ILE A N 1
ATOM 698 C CA . ILE A 1 88 ? 3.643 1.875 4.911 1.00 88.81 88 ILE A CA 1
ATOM 699 C C . ILE A 1 88 ? 2.957 1.821 6.271 1.00 88.81 88 ILE A C 1
ATOM 701 O O . ILE A 1 88 ? 3.618 1.568 7.275 1.00 88.81 88 ILE A O 1
ATOM 705 N N . ASN A 1 89 ? 1.641 1.998 6.318 1.00 89.25 89 ASN A N 1
ATOM 706 C CA . ASN A 1 89 ? 0.862 1.720 7.519 1.00 89.25 89 ASN A CA 1
ATOM 707 C C . ASN A 1 89 ? 0.775 0.200 7.723 1.00 89.25 89 ASN A C 1
ATOM 709 O O . ASN A 1 89 ? -0.044 -0.474 7.102 1.00 89.25 89 ASN A O 1
ATOM 713 N N . LEU A 1 90 ? 1.650 -0.340 8.575 1.00 84.69 90 LEU A N 1
ATOM 714 C CA . LEU A 1 90 ? 1.846 -1.784 8.690 1.00 84.69 90 LEU A CA 1
ATOM 715 C C . LEU A 1 90 ? 0.581 -2.534 9.121 1.00 84.69 90 LEU A C 1
ATOM 717 O O . LEU A 1 90 ? 0.271 -3.550 8.516 1.00 84.69 90 LEU A O 1
ATOM 721 N N . SER A 1 91 ? -0.151 -2.040 10.126 1.00 84.81 91 SER A N 1
ATOM 722 C CA . SER A 1 91 ? -1.357 -2.721 10.623 1.00 84.81 91 SER A CA 1
ATOM 723 C C . SER A 1 91 ? -2.399 -2.854 9.521 1.00 84.81 91 SER A C 1
ATOM 725 O O . SER A 1 91 ? -2.853 -3.955 9.235 1.00 84.81 91 SER A O 1
ATOM 727 N N . ARG A 1 92 ? -2.730 -1.740 8.861 1.00 86.38 92 ARG A N 1
ATOM 728 C CA . ARG A 1 92 ? -3.748 -1.742 7.808 1.00 86.38 92 ARG A CA 1
ATOM 729 C C . ARG A 1 92 ? -3.300 -2.543 6.590 1.00 86.38 92 ARG A C 1
ATOM 731 O O . ARG A 1 92 ? -4.118 -3.191 5.956 1.00 86.38 92 ARG A O 1
ATOM 738 N N . MET A 1 93 ? -2.005 -2.520 6.276 1.00 88.38 93 MET A N 1
ATOM 739 C CA . MET A 1 93 ? -1.467 -3.286 5.157 1.00 88.38 93 MET A CA 1
ATOM 740 C C . MET A 1 93 ? -1.470 -4.793 5.440 1.00 88.38 93 MET A C 1
ATOM 742 O O . MET A 1 93 ? -1.672 -5.570 4.517 1.00 88.38 93 MET A O 1
ATOM 746 N N . ILE A 1 94 ? -1.272 -5.226 6.691 1.00 86.44 94 ILE A N 1
ATOM 747 C CA . ILE A 1 94 ? -1.426 -6.639 7.074 1.00 86.44 94 ILE A CA 1
ATOM 748 C C . ILE A 1 94 ? -2.877 -7.081 6.881 1.00 86.44 94 ILE A C 1
ATOM 750 O O . ILE A 1 94 ? -3.097 -8.120 6.26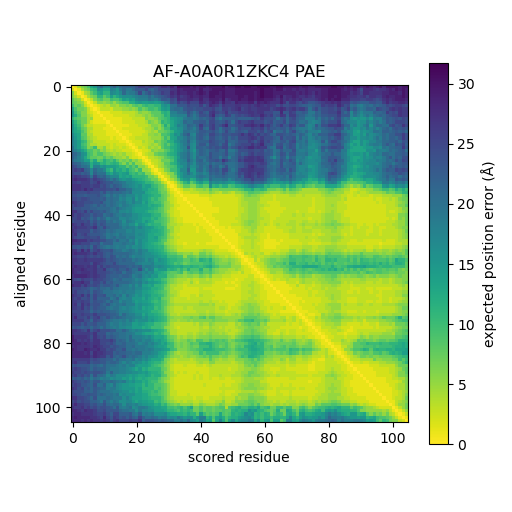5 1.00 86.44 94 ILE A O 1
ATOM 754 N N . ASP A 1 95 ? -3.843 -6.284 7.347 1.00 86.50 95 ASP A N 1
ATOM 755 C CA . ASP A 1 95 ? -5.270 -6.580 7.170 1.00 86.50 95 ASP A CA 1
ATOM 756 C C . ASP A 1 95 ? -5.634 -6.646 5.679 1.00 86.50 95 ASP A C 1
ATOM 758 O O . ASP A 1 95 ? -6.245 -7.610 5.224 1.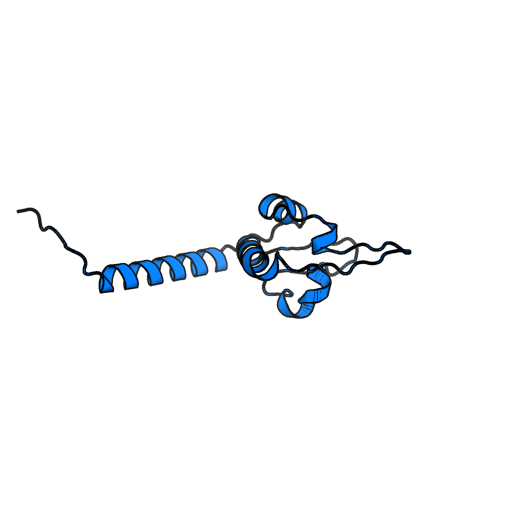00 86.50 95 ASP A O 1
ATOM 762 N N . TRP A 1 96 ? -5.162 -5.675 4.893 1.00 89.00 96 TRP A N 1
ATOM 763 C CA . TRP A 1 96 ? -5.380 -5.633 3.447 1.00 89.00 96 TRP A CA 1
ATOM 764 C C . TRP A 1 96 ? -4.765 -6.849 2.732 1.00 89.00 96 TRP A C 1
ATOM 766 O O . TRP A 1 96 ? -5.405 -7.461 1.878 1.00 89.00 96 TRP A O 1
ATOM 776 N N . VAL A 1 97 ? -3.546 -7.257 3.114 1.00 88.44 97 VAL A N 1
ATOM 777 C CA . VAL A 1 97 ? -2.886 -8.461 2.575 1.00 88.44 97 VAL A CA 1
ATOM 778 C C . VAL A 1 97 ? -3.590 -9.742 3.026 1.00 88.44 97 VAL A C 1
ATOM 780 O O . VAL A 1 97 ? -3.546 -10.726 2.299 1.00 88.44 97 VAL A O 1
ATOM 783 N N . ALA A 1 98 ? -4.248 -9.779 4.182 1.00 85.94 98 ALA A N 1
ATOM 784 C CA . ALA A 1 98 ? -5.044 -10.944 4.565 1.00 85.94 98 ALA A CA 1
ATOM 785 C C . ALA A 1 98 ? -6.257 -11.140 3.635 1.00 85.94 98 ALA A C 1
ATOM 787 O O . ALA A 1 98 ? -6.653 -12.277 3.386 1.00 85.94 98 ALA A O 1
ATOM 788 N N . GLU A 1 99 ? -6.804 -10.049 3.096 1.00 85.12 99 GLU A N 1
ATOM 789 C CA . GLU A 1 99 ? -7.965 -10.053 2.202 1.00 85.12 99 GLU A CA 1
ATOM 790 C C . GLU A 1 99 ? -7.576 -10.294 0.729 1.00 85.12 99 GLU A C 1
ATOM 792 O O . GLU A 1 99 ? -8.177 -11.136 0.067 1.00 85.12 99 GLU A O 1
ATOM 797 N N . HIS A 1 100 ? -6.504 -9.653 0.246 1.00 82.50 100 HIS A N 1
ATOM 798 C CA . HIS A 1 100 ? -6.068 -9.687 -1.165 1.00 82.50 100 HIS A CA 1
ATOM 799 C C . HIS A 1 100 ? -4.822 -10.562 -1.407 1.00 82.50 100 HIS A C 1
ATOM 801 O O . HIS A 1 100 ? -4.329 -10.721 -2.521 1.00 82.50 100 HIS A O 1
ATOM 807 N N . GLY A 1 101 ? -4.259 -11.164 -0.358 1.00 74.06 101 GLY A N 1
ATOM 808 C CA . GLY A 1 101 ? -2.966 -11.854 -0.409 1.00 74.06 101 GLY A CA 1
ATOM 809 C C . GLY A 1 101 ? -2.946 -13.167 -1.184 1.00 74.06 101 GLY A C 1
ATOM 810 O O . GLY A 1 101 ? -1.867 -13.736 -1.350 1.00 74.06 101 GLY A O 1
ATOM 811 N N . MET A 1 102 ? -4.095 -13.672 -1.627 1.00 75.12 102 MET A N 1
ATOM 812 C CA . MET A 1 102 ? -4.190 -14.875 -2.464 1.00 75.12 102 MET A CA 1
ATOM 813 C C . MET A 1 102 ? -4.178 -14.554 -3.962 1.00 75.12 102 MET A C 1
ATOM 815 O O . MET A 1 102 ? -4.163 -15.474 -4.774 1.00 75.12 102 MET A O 1
ATOM 819 N N . GLU A 1 103 ? -4.182 -13.273 -4.329 1.00 67.44 103 GLU A N 1
ATOM 820 C CA . GLU A 1 103 ? -4.201 -12.848 -5.721 1.00 67.44 103 GLU A CA 1
ATOM 821 C C . GLU A 1 103 ? -2.804 -12.980 -6.357 1.00 67.44 103 GLU A C 1
ATOM 823 O O . GLU A 1 103 ? -1.787 -12.518 -5.819 1.00 67.44 103 GLU A O 1
ATOM 828 N N . ASP A 1 104 ? -2.760 -13.645 -7.513 1.00 57.25 10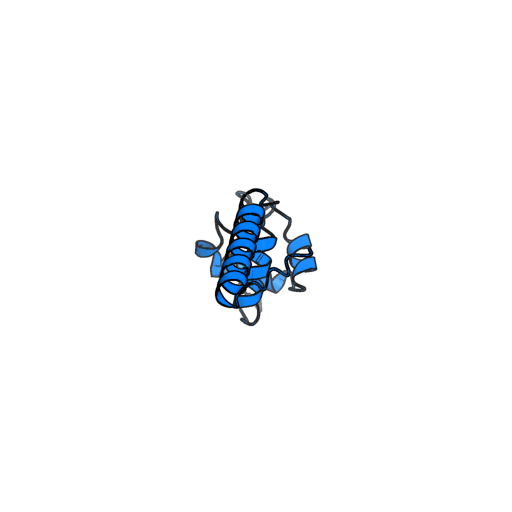4 ASP A N 1
ATOM 829 C CA . ASP A 1 104 ? -1.567 -13.781 -8.345 1.00 57.25 104 ASP A CA 1
ATOM 830 C C . ASP A 1 104 ? -1.567 -12.686 -9.425 1.00 57.25 104 ASP A C 1
ATOM 832 O O . ASP A 1 104 ? -2.229 -12.822 -10.452 1.00 57.25 104 ASP A O 1
ATOM 836 N N . TYR A 1 105 ? -0.799 -11.614 -9.190 1.00 55.69 105 TYR A N 1
ATOM 837 C CA . TYR A 1 105 ? -0.456 -10.573 -10.178 1.00 55.69 105 TYR A CA 1
ATOM 838 C C . TYR A 1 105 ? 1.010 -10.630 -10.515 1.00 55.69 105 TYR A C 1
ATOM 840 O O . TYR A 1 105 ? 1.774 -10.500 -9.532 1.00 55.69 105 TYR A O 1
#

pLDDT: mean 76.9, std 13.66, range [39.69, 90.62]

Mean predicted aligned error: 11.69 Å

Solvent-accessible surface area (backbone atoms only — not comparable to full-atom values): 6257 Å² total; per-residue (Å²): 136,83,82,80,80,79,76,50,72,70,55,53,51,52,50,53,53,50,54,53,49,51,54,52,50,57,52,62,78,60,59,60,61,34,49,65,70,57,49,29,67,75,68,72,49,56,68,46,51,42,70,20,38,96,40,98,88,65,64,36,61,6,51,57,66,76,44,30,88,74,32,53,84,74,33,31,41,76,42,95,44,100,85,51,66,49,33,27,27,50,71,62,43,50,56,49,40,72,75,56,60,84,66,90,96

Nearest PDB structures (foldseek):
  1z4h-assembly1_A  TM=5.102E-01  e=2.245E+00  Escherichia coli

Radius of gyration: 19.36 Å; Cα contacts (8 Å, |Δi|>4): 99; chains: 1; bounding box: 41×26×70 Å

Secondary structure (DSSP, 8-state):
--------HHHHHHHHHHHHHHHHHHHHHT--EEPHHHHHHHH---HHHHH-B--SSS-B--HHHHTHHHHBTTTEE--SSTTPPPEEEHHHHHHHHHHHTT---

Organism: NCBI:txid1291052